Protein AF-A0A5C7QT19-F1 (afdb_monomer)

Mean predicted aligned error: 5.03 Å

Sequence (84 aa):
MSALLDARFADAYHDLAATRLASWLDSLPQQVQAAVYEAAHGKRELWLNTLAQLPNLVASSVDFTQAAVRIGQAKDLHAEQASA

Radius of gyration: 17.02 Å; Cα contacts (8 Å, |Δi|>4): 38; chains: 1; bounding box: 34×34×41 Å

Solvent-accessible surface area (backbone atoms only —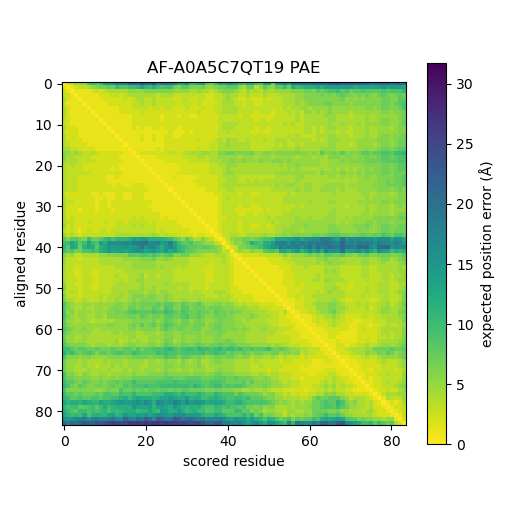 not comparable to full-atom values): 5367 Å² total; per-residue (Å²): 136,54,73,70,56,54,52,53,52,50,52,52,54,56,61,34,57,80,42,98,55,33,75,49,65,81,50,48,63,62,50,46,44,51,61,61,65,67,57,68,61,91,63,50,68,61,52,51,53,53,60,72,67,55,79,95,73,75,62,84,42,77,43,79,88,60,103,53,83,47,76,39,55,82,84,68,48,55,74,80,71,68,71,115

pLDDT: mean 90.87, std 7.95, range [54.75, 98.25]

Structure (mmCIF, N/CA/C/O backbone):
data_AF-A0A5C7QT19-F1
#
_entry.id   AF-A0A5C7QT19-F1
#
loop_
_atom_site.group_PDB
_atom_site.id
_atom_site.type_symbol
_atom_site.label_atom_id
_atom_site.label_alt_id
_atom_site.label_comp_id
_atom_site.label_asym_id
_atom_site.label_entity_id
_atom_site.label_seq_id
_atom_site.pdbx_PDB_ins_code
_atom_site.Cartn_x
_atom_site.Cartn_y
_atom_site.Cartn_z
_atom_site.occupancy
_atom_site.B_iso_or_equiv
_atom_site.auth_seq_id
_atom_site.auth_comp_id
_atom_site.auth_asym_id
_atom_site.auth_atom_id
_atom_site.pdbx_PDB_model_num
ATOM 1 N N . MET A 1 1 ? -13.945 13.451 -0.705 1.00 64.25 1 MET A N 1
ATOM 2 C CA . MET A 1 1 ? -13.454 12.068 -0.507 1.00 64.25 1 MET A CA 1
ATOM 3 C C . MET A 1 1 ? -12.761 11.629 -1.787 1.00 64.25 1 MET A C 1
ATOM 5 O O . MET A 1 1 ? -13.156 12.100 -2.848 1.00 64.25 1 MET A O 1
ATOM 9 N N . SER A 1 2 ? -11.675 10.860 -1.690 1.00 82.56 2 SER A N 1
ATOM 10 C CA . SER A 1 2 ? -10.866 10.448 -2.844 1.00 82.56 2 SER A CA 1
ATOM 11 C C . SER A 1 2 ? -11.152 8.983 -3.143 1.00 82.56 2 SER A C 1
ATOM 13 O O . SER A 1 2 ? -10.741 8.128 -2.366 1.00 82.56 2 SER A O 1
ATOM 15 N N . ALA A 1 3 ? -11.782 8.701 -4.288 1.00 84.75 3 ALA A N 1
ATOM 16 C CA . ALA A 1 3 ? -12.161 7.340 -4.679 1.00 84.75 3 ALA A CA 1
ATOM 17 C C . ALA A 1 3 ? -10.971 6.360 -4.699 1.00 84.75 3 ALA A C 1
ATOM 19 O O . ALA A 1 3 ? -11.130 5.182 -4.391 1.00 84.75 3 ALA A O 1
ATOM 20 N N . LEU A 1 4 ? -9.768 6.858 -5.017 1.00 85.81 4 LEU A N 1
ATOM 21 C CA . LEU A 1 4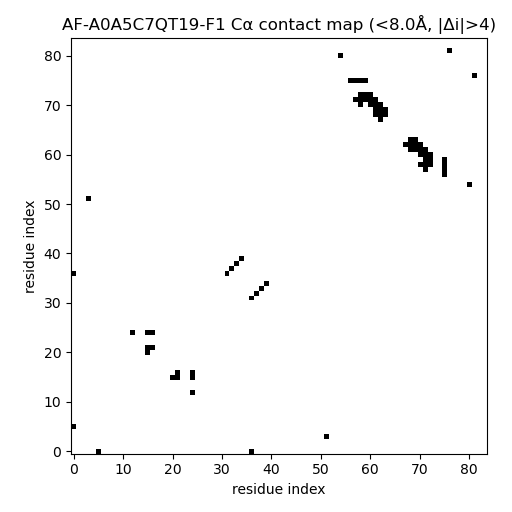 ? -8.533 6.077 -4.953 1.00 85.81 4 LEU A CA 1
ATOM 22 C C . LEU A 1 4 ? -8.224 5.630 -3.518 1.00 85.81 4 LEU A C 1
ATOM 24 O O . LEU A 1 4 ? -7.927 4.462 -3.293 1.00 85.81 4 LEU A O 1
ATOM 28 N N . LEU A 1 5 ? -8.275 6.552 -2.554 1.00 90.12 5 LEU A N 1
ATOM 29 C CA . LEU A 1 5 ? -7.990 6.242 -1.152 1.00 90.12 5 LEU A CA 1
ATOM 30 C C . LEU A 1 5 ? -9.091 5.374 -0.540 1.00 90.12 5 LEU A C 1
ATOM 32 O O . LEU A 1 5 ? -8.774 4.429 0.177 1.00 90.12 5 LEU A O 1
ATOM 36 N N . ASP A 1 6 ? -10.354 5.649 -0.872 1.00 92.12 6 ASP A N 1
ATOM 37 C CA . ASP A 1 6 ? -11.506 4.890 -0.381 1.00 92.12 6 ASP A CA 1
ATOM 38 C C . ASP A 1 6 ? -11.362 3.397 -0.736 1.00 92.12 6 ASP A C 1
ATOM 40 O O . ASP A 1 6 ? -11.457 2.539 0.141 1.00 92.12 6 ASP A O 1
ATOM 44 N N . ALA A 1 7 ? -11.033 3.086 -1.998 1.00 92.12 7 ALA A N 1
ATOM 45 C CA . ALA A 1 7 ? -10.807 1.711 -2.444 1.00 92.12 7 ALA A CA 1
ATOM 46 C C . ALA A 1 7 ? -9.613 1.050 -1.732 1.00 92.12 7 ALA A C 1
ATOM 48 O O . ALA A 1 7 ? -9.711 -0.084 -1.274 1.00 92.12 7 ALA A O 1
ATOM 49 N N . ARG A 1 8 ? -8.491 1.767 -1.581 1.00 92.81 8 ARG A N 1
ATOM 50 C CA . ARG A 1 8 ? -7.271 1.203 -0.977 1.00 92.81 8 ARG A CA 1
ATOM 51 C C . ARG A 1 8 ? -7.413 0.924 0.514 1.00 92.81 8 ARG A C 1
ATOM 53 O O . ARG A 1 8 ? -6.884 -0.076 0.992 1.00 92.81 8 ARG A O 1
ATOM 60 N N . PHE A 1 9 ? -8.125 1.776 1.247 1.00 96.12 9 PHE A N 1
ATOM 61 C CA . PHE A 1 9 ? -8.414 1.507 2.652 1.00 96.12 9 PHE A CA 1
ATOM 62 C C . PHE A 1 9 ? -9.442 0.388 2.820 1.00 96.12 9 PHE A C 1
ATOM 64 O O . PHE A 1 9 ? -9.276 -0.420 3.728 1.00 96.12 9 PHE A O 1
ATOM 71 N N . ALA A 1 10 ? -10.437 0.274 1.933 1.00 96.25 10 ALA A N 1
ATOM 72 C CA . ALA A 1 10 ? -11.362 -0.858 1.946 1.00 96.25 10 ALA A CA 1
ATOM 73 C C . ALA A 1 10 ? -10.636 -2.204 1.755 1.00 96.25 10 ALA A C 1
ATOM 75 O O . ALA A 1 10 ? -10.870 -3.123 2.541 1.00 96.25 10 ALA A O 1
ATOM 76 N N . ASP A 1 11 ? -9.712 -2.293 0.789 1.00 96.38 11 ASP A N 1
ATOM 77 C CA . ASP A 1 11 ? -8.870 -3.482 0.576 1.00 96.38 11 ASP A CA 1
ATOM 78 C C . ASP A 1 11 ? -8.047 -3.808 1.836 1.00 96.38 11 ASP A C 1
ATOM 80 O O . ASP A 1 11 ? -8.063 -4.932 2.333 1.00 96.38 11 ASP A O 1
ATOM 84 N N . ALA A 1 12 ? -7.387 -2.803 2.424 1.00 96.56 12 ALA A N 1
ATOM 85 C CA . ALA A 1 12 ? -6.585 -2.997 3.630 1.00 96.56 12 ALA A CA 1
ATOM 86 C C . ALA A 1 12 ? -7.427 -3.473 4.828 1.00 96.56 12 ALA A C 1
ATOM 88 O O . ALA A 1 12 ? -6.987 -4.326 5.598 1.00 96.56 12 ALA A O 1
ATOM 89 N N . TYR A 1 13 ? -8.642 -2.942 5.002 1.00 97.69 13 TYR A N 1
ATOM 90 C CA . TYR A 1 13 ? -9.547 -3.381 6.067 1.00 97.69 13 TYR A CA 1
ATOM 91 C C . TYR A 1 13 ? -10.025 -4.815 5.846 1.00 97.69 13 TYR A C 1
ATOM 93 O O . TYR A 1 13 ? -10.107 -5.583 6.807 1.00 97.69 13 TYR A O 1
ATOM 101 N N . HIS A 1 14 ? -10.296 -5.184 4.593 1.00 97.31 14 HIS A N 1
ATOM 102 C CA . HIS A 1 14 ? -10.642 -6.549 4.220 1.00 97.31 14 HIS A CA 1
ATOM 103 C C . HIS A 1 14 ? -9.511 -7.527 4.558 1.00 97.31 14 HIS A C 1
ATOM 105 O O . HIS A 1 14 ? -9.749 -8.523 5.242 1.00 97.31 14 HIS A O 1
ATOM 111 N N . ASP A 1 15 ? -8.278 -7.206 4.167 1.00 96.94 15 ASP A N 1
ATOM 112 C CA . ASP A 1 15 ? -7.112 -8.051 4.430 1.00 96.94 15 ASP A CA 1
ATOM 113 C C . ASP A 1 15 ? -6.846 -8.201 5.935 1.00 96.94 15 ASP A C 1
ATOM 115 O O . ASP A 1 15 ? -6.578 -9.301 6.421 1.00 96.94 15 ASP A O 1
ATOM 119 N N . LEU A 1 16 ? -6.969 -7.113 6.707 1.00 97.62 16 LEU A N 1
ATOM 120 C CA . LEU A 1 16 ? -6.764 -7.133 8.15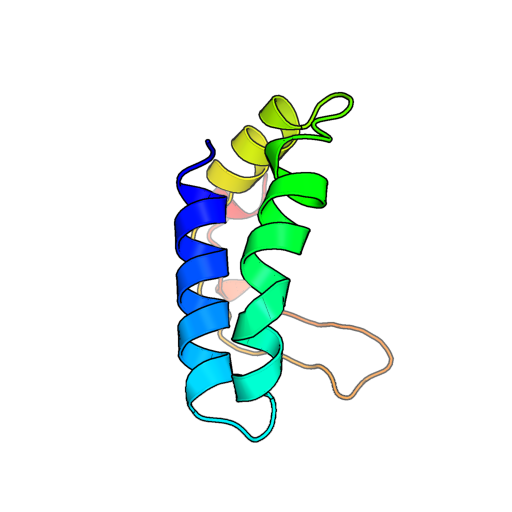8 1.00 97.62 16 LEU A CA 1
ATOM 121 C C . LEU A 1 16 ? -7.785 -8.008 8.889 1.00 97.62 16 LEU A C 1
ATOM 123 O O . LEU A 1 16 ? -7.415 -8.669 9.867 1.00 97.62 16 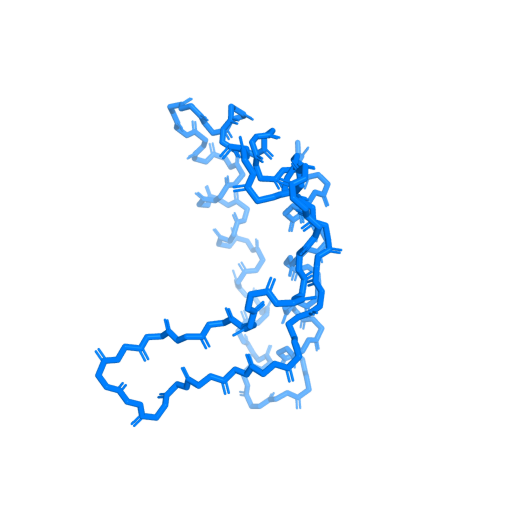LEU A O 1
ATOM 127 N N . ALA A 1 17 ? -9.036 -8.040 8.419 1.00 97.62 17 ALA A N 1
ATOM 128 C CA . ALA A 1 17 ? -10.119 -8.799 9.042 1.00 97.62 17 ALA A CA 1
ATOM 129 C C . ALA A 1 17 ? -9.824 -10.308 9.114 1.00 97.62 17 ALA A C 1
ATOM 131 O O . ALA A 1 17 ? -10.277 -10.981 10.038 1.00 97.62 17 ALA A O 1
ATOM 132 N N . ALA A 1 18 ? -9.025 -10.835 8.183 1.00 95.88 18 ALA A N 1
ATOM 133 C CA . ALA A 1 18 ? -8.634 -12.244 8.140 1.00 95.88 18 ALA A CA 1
ATOM 134 C C . ALA A 1 18 ? -7.415 -12.582 9.025 1.00 95.88 18 ALA A C 1
ATOM 136 O O . ALA A 1 18 ? -6.901 -13.701 8.981 1.00 95.88 18 ALA A O 1
ATOM 137 N N . THR A 1 19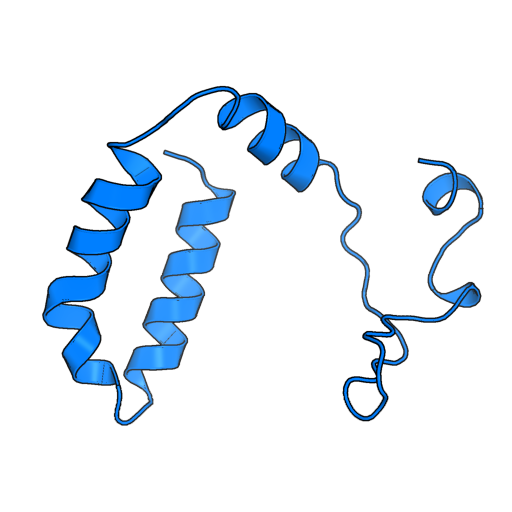 ? -6.919 -11.633 9.825 1.00 97.56 19 THR A N 1
ATOM 138 C CA . THR A 1 19 ? -5.676 -11.784 10.595 1.00 97.56 19 THR A CA 1
ATOM 139 C C . THR A 1 19 ? -5.887 -11.563 12.091 1.00 97.56 19 THR A C 1
ATOM 141 O O . THR A 1 19 ? -6.919 -11.079 12.549 1.00 97.56 19 THR A O 1
ATOM 144 N N . ARG A 1 20 ? -4.839 -11.823 12.882 1.00 97.81 20 ARG A N 1
ATOM 145 C CA . ARG A 1 20 ? -4.793 -11.470 14.313 1.00 97.81 20 ARG A CA 1
ATOM 146 C C . ARG A 1 20 ? -4.938 -9.967 14.606 1.00 97.81 20 ARG A C 1
ATOM 148 O O . ARG A 1 20 ? -5.033 -9.597 15.769 1.00 97.81 20 ARG A O 1
ATOM 155 N N . LEU A 1 21 ? -4.883 -9.112 13.582 1.00 97.69 21 LEU A N 1
ATOM 156 C CA . LEU A 1 21 ? -5.016 -7.660 13.703 1.00 97.69 21 LEU A CA 1
ATOM 157 C C . LEU A 1 21 ? -6.464 -7.178 13.543 1.00 97.69 21 LEU A C 1
ATOM 159 O O . LEU A 1 21 ? -6.693 -5.975 13.600 1.00 97.69 21 LEU A O 1
ATOM 163 N N . ALA A 1 22 ? -7.435 -8.080 13.365 1.00 98.25 22 ALA A N 1
ATOM 164 C CA . ALA A 1 22 ? -8.831 -7.719 13.125 1.00 98.25 22 ALA A CA 1
ATOM 165 C C . ALA A 1 22 ? -9.416 -6.757 14.179 1.00 98.25 22 ALA A C 1
ATOM 167 O O . ALA A 1 22 ? -10.177 -5.867 13.818 1.00 98.25 22 ALA A O 1
ATOM 168 N N . SER A 1 23 ? -9.016 -6.860 15.454 1.00 97.88 23 SER A N 1
ATOM 169 C CA . SER A 1 23 ? -9.472 -5.944 16.518 1.00 97.88 23 SER A CA 1
ATOM 170 C C . SER A 1 23 ? -9.070 -4.485 16.292 1.00 97.88 23 SER A C 1
ATOM 172 O O . SER A 1 23 ? -9.673 -3.572 16.845 1.00 97.88 23 SER A O 1
ATOM 174 N N . TRP A 1 24 ? -8.063 -4.223 15.459 1.00 97.88 24 TRP A N 1
ATOM 175 C CA . TRP A 1 24 ? -7.686 -2.855 15.127 1.00 97.88 24 TRP A CA 1
ATOM 176 C C . TRP A 1 24 ? -8.763 -2.144 14.295 1.00 97.88 24 TRP A C 1
ATOM 178 O O . TRP A 1 24 ? -8.869 -0.917 14.354 1.00 97.88 24 TRP A O 1
ATOM 188 N N . LEU A 1 25 ? -9.615 -2.899 13.589 1.00 98.06 25 LEU A N 1
ATOM 189 C CA . LEU A 1 25 ? -10.728 -2.363 12.802 1.00 98.06 25 LEU A CA 1
ATOM 190 C C . LEU A 1 25 ? -11.780 -1.637 13.654 1.00 98.06 25 LEU A C 1
ATOM 192 O O . LEU A 1 25 ? -12.540 -0.842 13.108 1.00 98.06 25 LEU A O 1
ATOM 196 N N . ASP A 1 26 ? -11.775 -1.824 14.976 1.00 98.19 26 ASP A N 1
ATOM 197 C CA . ASP A 1 26 ? -12.658 -1.100 15.897 1.00 98.19 26 ASP A CA 1
ATOM 198 C C . ASP A 1 26 ? -12.344 0.407 15.962 1.00 98.19 26 ASP A C 1
ATOM 200 O O . ASP A 1 26 ? -13.203 1.207 16.332 1.00 98.19 26 ASP A O 1
ATOM 204 N N . SER A 1 27 ? -11.110 0.802 15.621 1.00 98.00 27 SER A N 1
ATOM 205 C CA . SER A 1 27 ? -10.634 2.191 15.752 1.00 98.00 27 SER A CA 1
ATOM 206 C C . SER A 1 27 ? -9.891 2.736 14.531 1.00 98.00 27 SER A C 1
ATOM 208 O O . SER A 1 27 ? -9.844 3.953 14.331 1.00 98.00 27 SER A O 1
ATOM 210 N N . LEU A 1 28 ? -9.305 1.865 13.705 1.00 97.62 28 LEU A N 1
ATOM 211 C CA . LEU A 1 28 ? -8.520 2.264 12.540 1.00 97.62 28 LEU A CA 1
ATOM 212 C C . LEU A 1 28 ? -9.329 3.089 11.519 1.00 97.62 28 LEU A C 1
ATOM 214 O O . LEU A 1 28 ? -8.807 4.114 11.074 1.00 97.62 28 LEU A O 1
ATOM 218 N N . PRO A 1 29 ? -10.580 2.739 11.151 1.00 96.88 29 PRO A N 1
ATOM 219 C CA . PRO A 1 29 ? -11.348 3.537 10.194 1.00 96.88 29 PRO A CA 1
ATOM 220 C C . PRO A 1 29 ? -11.573 4.982 10.658 1.00 96.88 29 PRO A C 1
ATOM 222 O O . PRO A 1 29 ? -11.413 5.918 9.877 1.00 96.88 29 PRO A O 1
ATOM 225 N N . GLN A 1 30 ? -11.871 5.186 11.943 1.00 96.88 30 GLN A N 1
ATOM 226 C CA . GLN A 1 30 ? -12.069 6.517 12.521 1.00 96.88 30 GLN A CA 1
ATOM 227 C C . GLN A 1 30 ? -10.752 7.306 12.565 1.00 96.88 30 GLN A C 1
ATOM 229 O O . GLN A 1 30 ? -10.737 8.506 12.294 1.00 96.88 30 GLN A O 1
ATOM 234 N N . GLN A 1 31 ? -9.632 6.636 12.851 1.00 96.12 31 GLN A N 1
ATOM 235 C CA . GLN A 1 31 ? -8.302 7.252 12.816 1.00 96.12 31 GLN A CA 1
ATOM 236 C C . GLN A 1 31 ? -7.916 7.690 11.399 1.00 96.12 31 GLN A C 1
ATOM 238 O O . GLN A 1 31 ? -7.405 8.795 11.218 1.00 96.12 31 GLN A O 1
ATOM 243 N N . VAL A 1 32 ? -8.194 6.862 10.388 1.00 94.75 32 VAL A N 1
ATOM 244 C CA . VAL A 1 32 ? -7.971 7.208 8.977 1.00 94.75 32 VAL A CA 1
ATOM 245 C C . VAL A 1 32 ? -8.852 8.385 8.563 1.00 94.75 32 VAL A C 1
ATOM 247 O O . VAL A 1 32 ? -8.359 9.313 7.923 1.00 94.75 32 VAL A O 1
ATOM 250 N N . GLN A 1 33 ? -10.123 8.397 8.969 1.00 93.81 33 GLN A N 1
ATOM 251 C CA . GLN A 1 33 ? -11.030 9.518 8.721 1.00 93.81 33 GLN A CA 1
ATOM 252 C C . GLN A 1 33 ? -10.450 10.844 9.237 1.00 93.81 33 GLN A C 1
ATOM 254 O O . GLN A 1 33 ? -10.276 11.790 8.463 1.00 93.81 33 GLN A O 1
ATOM 259 N N . ALA A 1 34 ? -10.052 10.881 10.508 1.00 94.00 34 ALA A N 1
ATOM 260 C CA . ALA A 1 34 ? -9.491 12.078 11.124 1.00 94.00 34 ALA A CA 1
ATOM 261 C C . ALA A 1 34 ? -8.150 12.500 10.487 1.00 94.00 34 ALA A C 1
ATOM 263 O O . ALA A 1 34 ? -7.953 13.662 10.129 1.00 94.00 34 ALA A O 1
ATOM 264 N N . ALA A 1 35 ? -7.216 11.560 10.319 1.00 90.56 35 ALA A N 1
ATOM 265 C CA . ALA A 1 35 ? -5.843 11.875 9.922 1.00 90.56 35 ALA A CA 1
ATOM 266 C C . ALA A 1 35 ? -5.656 12.070 8.411 1.00 90.56 35 ALA A C 1
ATOM 268 O O . ALA A 1 35 ? -4.803 12.850 7.993 1.00 90.56 35 ALA A O 1
ATOM 269 N N . VAL A 1 36 ? -6.414 11.354 7.579 1.00 89.12 36 VAL A N 1
ATOM 270 C CA . VAL A 1 36 ? -6.213 11.345 6.122 1.00 89.12 36 VAL A CA 1
ATOM 271 C C . VAL A 1 36 ? -7.231 12.224 5.416 1.00 89.12 36 VAL A C 1
ATOM 273 O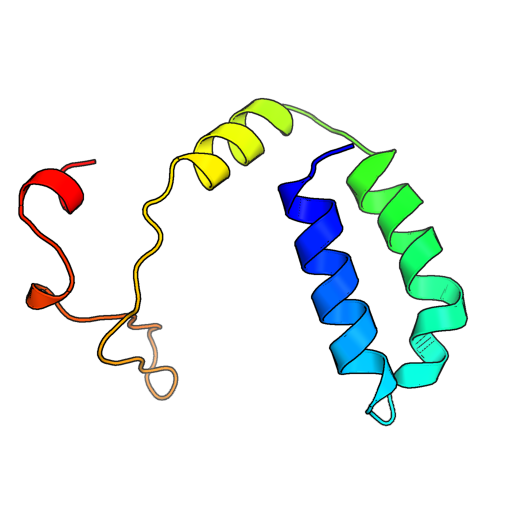 O . VAL A 1 36 ? -6.864 12.967 4.500 1.00 89.12 36 VAL A O 1
ATOM 276 N N . TYR A 1 37 ? -8.504 12.151 5.815 1.00 88.38 37 TYR A N 1
ATOM 277 C CA . TYR A 1 37 ? -9.582 12.851 5.119 1.00 88.38 37 TYR A CA 1
ATOM 278 C C . TYR A 1 37 ? -9.797 14.263 5.658 1.00 88.38 37 TYR A C 1
ATOM 280 O O . TYR A 1 37 ? -9.848 15.197 4.848 1.00 88.38 37 TYR A O 1
ATOM 288 N N . GLU A 1 38 ? -9.856 14.421 6.980 1.00 89.31 38 GLU A N 1
ATOM 289 C CA . GLU A 1 38 ? -10.165 15.691 7.651 1.00 89.31 38 GLU A CA 1
ATOM 290 C C . GLU A 1 38 ? -8.935 16.593 7.816 1.00 89.31 38 GLU A C 1
ATOM 292 O O . GLU A 1 38 ? -9.018 17.790 7.545 1.00 89.31 38 GLU A O 1
ATOM 297 N N . ALA A 1 39 ? -7.762 16.036 8.135 1.00 81.62 39 ALA A N 1
ATOM 298 C CA . ALA A 1 39 ? -6.493 16.775 8.205 1.00 81.62 39 ALA A CA 1
ATOM 299 C C . ALA A 1 39 ? -5.823 16.971 6.825 1.00 81.62 39 ALA A C 1
ATOM 301 O O . ALA A 1 39 ? -4.627 16.756 6.620 1.00 81.62 39 ALA A O 1
ATOM 302 N N . ALA A 1 40 ? -6.615 17.382 5.838 1.00 71.81 40 ALA A N 1
ATOM 303 C CA . ALA A 1 40 ? -6.159 17.669 4.486 1.00 71.81 40 ALA A CA 1
ATOM 304 C C . ALA A 1 40 ? -5.222 18.889 4.445 1.00 71.81 40 ALA A C 1
ATOM 306 O O . ALA A 1 40 ? -5.686 20.027 4.497 1.00 71.81 40 ALA A O 1
ATOM 307 N N . HIS A 1 41 ? -3.911 18.689 4.301 1.00 73.94 41 HIS A N 1
ATOM 308 C CA . HIS A 1 41 ? -2.959 19.800 4.203 1.00 73.94 41 HIS A CA 1
ATOM 309 C C . HIS A 1 41 ? -2.314 19.930 2.818 1.00 73.94 41 HIS A C 1
ATOM 311 O O . HIS A 1 41 ? -2.045 18.951 2.121 1.00 73.94 41 HIS A O 1
ATOM 317 N N . GLY A 1 42 ? -2.010 21.176 2.446 1.00 83.75 42 GLY A N 1
ATOM 318 C CA . GLY A 1 42 ? -1.138 21.505 1.321 1.00 83.75 42 GLY A CA 1
ATOM 319 C C . GLY A 1 42 ? -1.680 21.084 -0.045 1.00 83.75 42 GLY A C 1
ATOM 320 O O . GLY A 1 42 ? -2.824 21.353 -0.394 1.00 83.75 42 GLY A O 1
ATOM 321 N N . LYS A 1 43 ? -0.823 20.445 -0.847 1.00 88.81 43 LYS A N 1
ATOM 322 C CA . LYS A 1 43 ? -1.076 20.098 -2.255 1.00 88.81 43 LYS A CA 1
ATOM 323 C C . LYS A 1 43 ? -1.659 18.687 -2.423 1.00 88.81 43 LYS A C 1
ATOM 325 O O . LYS A 1 43 ? -1.404 18.033 -3.429 1.00 88.81 43 LYS A O 1
ATOM 330 N N . ARG A 1 44 ? -2.446 18.211 -1.450 1.00 88.06 44 ARG A N 1
ATOM 331 C CA . ARG A 1 44 ? -2.993 16.841 -1.432 1.00 88.06 44 ARG A CA 1
ATOM 332 C C . ARG A 1 44 ? -3.704 16.467 -2.731 1.00 88.06 44 ARG A C 1
ATOM 334 O O . ARG A 1 44 ? -3.424 15.414 -3.287 1.00 88.06 44 ARG A O 1
ATOM 341 N N . GLU A 1 45 ? -4.593 17.325 -3.223 1.00 87.44 45 GLU A N 1
ATOM 342 C CA . GLU A 1 45 ? -5.335 17.055 -4.462 1.00 87.44 45 GLU A CA 1
ATOM 343 C C . GLU A 1 45 ? -4.415 16.971 -5.678 1.00 87.44 45 GLU A C 1
ATOM 345 O O . GLU A 1 45 ? -4.560 16.060 -6.485 1.00 87.44 45 GLU A O 1
ATOM 350 N N . LEU A 1 46 ? -3.420 17.860 -5.769 1.00 91.19 46 LEU A N 1
ATOM 351 C CA . LEU A 1 46 ? -2.410 17.797 -6.823 1.00 91.19 46 LEU A CA 1
ATOM 352 C C . LEU A 1 46 ? -1.691 16.443 -6.802 1.00 91.19 46 LEU A C 1
ATOM 354 O O . LEU A 1 46 ? -1.600 15.799 -7.839 1.00 91.19 46 LEU A O 1
ATOM 358 N N . TRP A 1 47 ? -1.228 15.987 -5.636 1.00 89.88 47 TRP A N 1
ATOM 359 C CA . TRP A 1 47 ? -0.514 14.712 -5.525 1.00 89.88 47 TRP A CA 1
ATOM 360 C C . TRP A 1 47 ? -1.404 13.502 -5.808 1.00 89.88 47 TRP A C 1
ATOM 362 O O . TRP A 1 47 ? -0.962 12.574 -6.478 1.00 89.88 47 TRP A O 1
ATOM 372 N N . LEU A 1 48 ? -2.660 13.510 -5.353 1.00 89.38 48 LEU A N 1
ATOM 373 C CA . LEU A 1 48 ? -3.615 12.446 -5.676 1.00 89.38 48 LEU A CA 1
ATOM 374 C C . LEU A 1 48 ? -3.912 12.394 -7.177 1.00 89.38 48 LEU A C 1
ATOM 376 O O . LEU A 1 48 ? -3.973 11.306 -7.745 1.00 89.38 48 LEU A O 1
ATOM 380 N N . ASN A 1 49 ? -4.026 13.552 -7.830 1.00 90.44 49 ASN A N 1
ATOM 381 C CA . ASN A 1 49 ? -4.187 13.626 -9.279 1.00 90.44 49 ASN A CA 1
ATOM 382 C C . ASN A 1 49 ? -2.940 13.114 -10.009 1.00 90.44 49 ASN A C 1
ATOM 384 O O . ASN A 1 49 ? -3.077 12.385 -10.986 1.00 90.44 49 ASN A O 1
ATOM 388 N N . THR A 1 50 ? -1.734 13.432 -9.525 1.00 91.62 50 THR A N 1
ATOM 389 C CA . THR A 1 50 ? -0.485 12.874 -10.067 1.00 91.62 50 THR A CA 1
ATOM 390 C C . THR A 1 50 ? -0.448 11.351 -9.927 1.00 91.62 50 THR A C 1
ATOM 392 O O . THR A 1 50 ? -0.131 10.661 -10.889 1.00 91.62 50 THR A O 1
ATOM 395 N N . LEU A 1 51 ? -0.824 10.806 -8.765 1.00 90.00 51 LEU A N 1
ATOM 396 C CA . LEU A 1 51 ? -0.881 9.356 -8.548 1.00 90.00 51 LEU A CA 1
ATOM 397 C C . LEU A 1 51 ? -1.891 8.670 -9.475 1.00 90.00 51 LEU A C 1
ATOM 399 O O . LEU A 1 51 ? -1.606 7.596 -9.994 1.00 90.00 51 LEU A O 1
ATOM 403 N N . ALA A 1 52 ? -3.044 9.297 -9.718 1.00 89.25 52 ALA A N 1
ATOM 404 C CA . ALA A 1 52 ? -4.065 8.773 -10.624 1.00 89.25 52 ALA A CA 1
ATOM 405 C C . ALA A 1 52 ? -3.626 8.743 -12.101 1.00 89.25 52 ALA A C 1
ATOM 407 O O . ALA A 1 52 ? -4.237 8.033 -12.896 1.00 89.25 52 ALA A O 1
ATOM 408 N N . GLN A 1 53 ? -2.587 9.498 -12.474 1.00 89.94 53 GLN A N 1
ATOM 409 C CA . GLN A 1 53 ? -2.027 9.513 -13.830 1.00 89.94 53 GLN A CA 1
ATOM 410 C C . GLN A 1 53 ? -0.936 8.459 -14.046 1.00 89.94 53 GLN A C 1
ATOM 412 O O . GLN A 1 53 ? -0.536 8.236 -15.188 1.00 89.94 53 GLN A O 1
ATOM 417 N N . LEU A 1 54 ? -0.444 7.810 -12.984 1.00 88.69 54 LEU A N 1
ATOM 418 C CA . LEU A 1 54 ? 0.561 6.765 -13.136 1.00 88.69 54 LEU A CA 1
ATOM 419 C C . LEU A 1 54 ? -0.019 5.579 -13.924 1.00 88.69 54 LEU A C 1
ATOM 421 O O . LEU A 1 54 ? -1.148 5.153 -13.658 1.00 88.69 54 LEU A O 1
ATOM 425 N N . PRO A 1 55 ? 0.738 5.014 -14.880 1.00 87.94 55 PRO A N 1
ATOM 426 C CA . PRO A 1 55 ? 0.282 3.860 -15.634 1.00 87.94 55 PRO A CA 1
ATOM 427 C C . PRO A 1 55 ? 0.116 2.653 -14.707 1.00 87.94 55 PRO A C 1
ATOM 429 O O . PRO A 1 55 ? 0.951 2.383 -13.841 1.00 87.94 55 PRO A O 1
ATOM 432 N N . ASN A 1 56 ? -0.955 1.891 -14.916 1.00 86.94 56 ASN A N 1
ATOM 433 C CA . ASN A 1 56 ? -1.158 0.635 -14.206 1.00 86.94 56 ASN A CA 1
ATOM 434 C C . ASN A 1 56 ? -0.263 -0.452 -14.820 1.00 86.94 56 ASN A C 1
ATOM 436 O O . ASN A 1 56 ? -0.620 -1.062 -15.828 1.00 86.94 56 ASN A O 1
ATOM 440 N N . LEU A 1 57 ? 0.916 -0.655 -14.234 1.00 89.50 57 LEU A N 1
ATOM 441 C CA . LEU A 1 57 ? 1.931 -1.588 -14.717 1.00 89.50 57 LEU A CA 1
ATOM 442 C C . LEU A 1 57 ? 2.051 -2.790 -13.789 1.00 89.50 57 LEU A C 1
ATOM 444 O O . LEU A 1 57 ? 2.002 -2.659 -12.567 1.00 89.50 57 LEU A O 1
ATOM 448 N N . VAL A 1 58 ? 2.292 -3.957 -14.379 1.00 90.00 58 VAL A N 1
ATOM 449 C CA . VAL A 1 58 ? 2.626 -5.173 -13.638 1.00 90.00 58 VAL A CA 1
ATOM 450 C C . VAL A 1 58 ? 4.106 -5.454 -13.846 1.00 90.00 58 VAL A C 1
ATOM 452 O O . VAL A 1 58 ? 4.541 -5.749 -14.956 1.00 90.00 58 VAL A O 1
ATOM 455 N N . ALA A 1 59 ? 4.882 -5.353 -12.772 1.00 94.12 59 ALA A N 1
ATOM 456 C CA . ALA A 1 59 ? 6.302 -5.666 -12.805 1.00 94.12 59 ALA A CA 1
ATOM 457 C C . ALA A 1 59 ? 6.519 -7.159 -13.085 1.00 94.12 59 ALA A C 1
ATOM 459 O O . ALA A 1 59 ? 5.938 -8.010 -12.411 1.00 94.12 59 ALA A O 1
ATOM 460 N N . SER A 1 60 ? 7.416 -7.491 -14.015 1.00 96.44 60 SER A N 1
ATOM 461 C CA . SER A 1 60 ? 7.776 -8.891 -14.286 1.00 96.44 60 SER A CA 1
ATOM 462 C C . SER A 1 60 ? 8.715 -9.486 -13.233 1.00 96.44 60 SER A C 1
ATOM 464 O O . SER A 1 60 ? 8.910 -10.700 -13.178 1.00 96.44 60 SER A O 1
ATOM 466 N N . SER A 1 61 ? 9.329 -8.647 -12.395 1.00 96.00 61 SER A N 1
ATOM 467 C CA . SER A 1 61 ? 10.252 -9.074 -11.346 1.00 96.00 61 SER A CA 1
ATOM 468 C C . SER A 1 61 ? 10.341 -8.036 -10.234 1.00 96.00 61 SER A C 1
ATOM 470 O O . SER A 1 61 ? 10.474 -6.851 -10.519 1.00 96.00 61 SER A O 1
ATOM 472 N N . VAL A 1 62 ? 10.364 -8.475 -8.978 1.00 96.88 62 VAL A N 1
ATOM 473 C CA . VAL A 1 62 ? 10.569 -7.615 -7.804 1.00 96.88 62 VAL A CA 1
ATOM 474 C C . VAL A 1 62 ? 11.705 -8.167 -6.948 1.00 96.88 62 VAL A C 1
ATOM 476 O O . VAL A 1 62 ? 11.835 -9.382 -6.811 1.00 96.88 62 VAL A O 1
ATOM 479 N N . ASP A 1 63 ? 12.547 -7.290 -6.408 1.00 96.75 63 ASP A N 1
ATOM 480 C CA . ASP A 1 63 ? 13.617 -7.658 -5.481 1.00 96.75 63 ASP A CA 1
ATOM 481 C C . ASP A 1 63 ? 13.643 -6.701 -4.286 1.00 96.75 63 ASP A C 1
ATOM 483 O O . ASP A 1 63 ? 13.830 -5.490 -4.432 1.00 96.75 63 ASP A O 1
ATOM 487 N N . PHE A 1 64 ? 13.434 -7.291 -3.110 1.00 96.94 64 PHE A N 1
ATOM 488 C CA . PHE A 1 64 ? 13.455 -6.644 -1.798 1.00 96.94 64 PHE A CA 1
ATOM 489 C C . PHE A 1 64 ? 14.552 -7.229 -0.889 1.00 96.94 64 PHE A C 1
ATOM 491 O O . PHE A 1 64 ? 14.566 -6.962 0.308 1.00 96.94 64 PHE A O 1
ATOM 498 N N . THR A 1 65 ? 15.433 -8.082 -1.425 1.00 97.06 65 THR A N 1
ATOM 499 C CA . THR A 1 65 ? 16.426 -8.851 -0.648 1.00 97.06 65 THR A CA 1
ATOM 500 C C . THR A 1 65 ? 17.799 -8.189 -0.590 1.00 97.06 65 THR A C 1
ATOM 502 O O . THR A 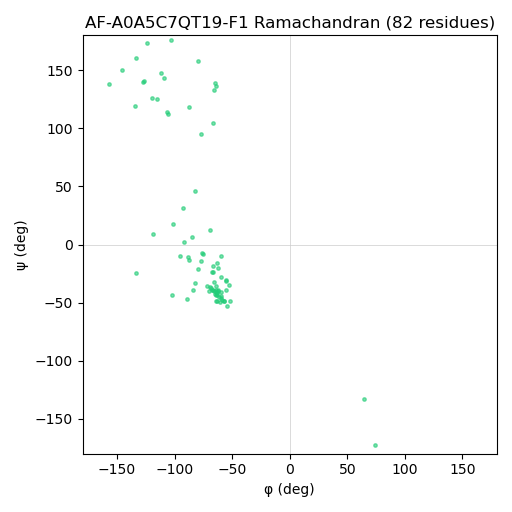1 65 ? 18.674 -8.628 0.153 1.00 97.06 65 THR A O 1
ATOM 505 N N . GLN A 1 66 ? 17.994 -7.141 -1.386 1.00 95.06 66 GLN A N 1
ATOM 506 C CA . GLN A 1 66 ? 19.242 -6.400 -1.504 1.00 95.06 66 GLN A CA 1
ATOM 507 C C . GLN A 1 66 ? 19.160 -5.073 -0.740 1.00 95.06 66 GLN A C 1
ATOM 509 O O . GLN A 1 66 ? 18.105 -4.669 -0.257 1.00 95.06 66 GLN A O 1
ATOM 514 N N . ALA A 1 67 ? 20.269 -4.332 -0.697 1.00 96.06 67 ALA A N 1
ATOM 515 C CA . ALA A 1 67 ? 20.317 -2.978 -0.134 1.00 96.06 67 ALA A CA 1
ATOM 516 C C . ALA A 1 67 ? 19.556 -1.916 -0.971 1.00 96.06 67 ALA A C 1
ATOM 518 O O . ALA A 1 67 ? 19.730 -0.718 -0.756 1.00 96.06 67 ALA A O 1
ATOM 519 N N . ALA A 1 68 ? 18.735 -2.340 -1.936 1.00 95.38 68 ALA A N 1
ATOM 520 C CA . ALA A 1 68 ? 17.915 -1.488 -2.785 1.00 95.38 68 ALA A CA 1
ATOM 521 C C . ALA A 1 68 ? 16.585 -2.182 -3.112 1.00 95.38 68 ALA A C 1
ATOM 523 O O . ALA A 1 68 ? 16.526 -3.405 -3.230 1.00 95.38 68 ALA A O 1
ATOM 524 N N . VAL A 1 69 ? 15.534 -1.383 -3.310 1.00 96.19 69 VAL A N 1
ATOM 525 C CA . VAL A 1 69 ? 14.253 -1.855 -3.847 1.00 96.19 69 VAL A CA 1
ATOM 526 C C . VAL A 1 69 ? 14.315 -1.787 -5.368 1.00 96.19 69 VAL A C 1
ATOM 528 O O . VAL A 1 69 ? 14.457 -0.700 -5.929 1.00 96.19 69 VAL A O 1
ATOM 531 N N . ARG A 1 70 ? 14.183 -2.932 -6.044 1.00 95.19 70 ARG A N 1
ATOM 532 C CA . ARG A 1 70 ? 14.068 -2.990 -7.508 1.00 95.19 70 ARG A CA 1
ATOM 533 C C . ARG A 1 70 ? 12.698 -3.526 -7.904 1.00 95.19 70 ARG A C 1
ATOM 535 O O . ARG A 1 70 ? 12.333 -4.639 -7.531 1.00 95.19 70 ARG A O 1
ATOM 542 N N . ILE A 1 71 ? 11.982 -2.762 -8.725 1.00 94.94 71 ILE A N 1
ATOM 543 C CA . ILE A 1 71 ? 10.68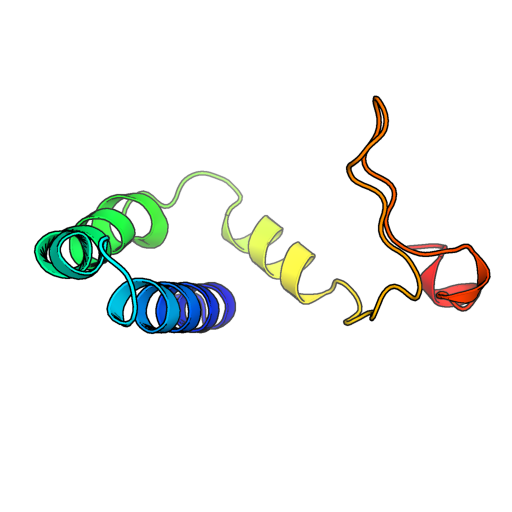2 -3.135 -9.286 1.00 94.94 71 ILE A CA 1
ATOM 544 C C . ILE A 1 71 ? 10.787 -3.150 -10.809 1.00 94.94 71 ILE A C 1
ATOM 546 O O . ILE A 1 71 ? 11.197 -2.169 -11.421 1.00 94.94 71 ILE A O 1
ATOM 550 N N . GLY A 1 72 ? 10.406 -4.272 -11.404 1.00 94.50 72 GLY A N 1
ATOM 551 C CA . GLY A 1 72 ? 10.340 -4.475 -12.842 1.00 94.50 72 GLY A CA 1
ATOM 552 C C . GLY A 1 72 ? 11.691 -4.637 -13.535 1.00 94.50 72 GLY A C 1
ATOM 553 O O . GLY A 1 72 ? 12.753 -4.777 -12.918 1.00 94.50 72 GLY A O 1
ATOM 554 N N . GLN A 1 73 ? 11.616 -4.668 -14.857 1.00 93.62 73 GLN A N 1
ATOM 555 C CA . GLN A 1 73 ? 12.723 -4.715 -15.807 1.00 93.62 73 GLN A CA 1
ATOM 556 C C . GLN A 1 73 ? 12.471 -3.687 -16.914 1.00 93.62 73 GLN A C 1
ATOM 558 O O . GLN A 1 73 ? 11.333 -3.300 -17.154 1.00 93.62 73 GLN A O 1
ATOM 563 N N . ALA A 1 74 ? 13.511 -3.287 -17.651 1.00 89.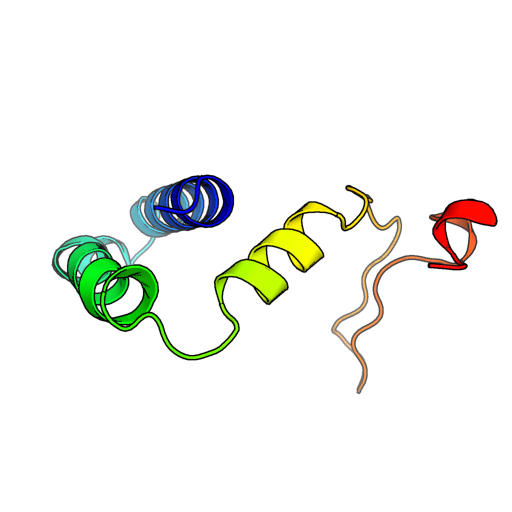81 74 ALA A N 1
ATOM 564 C CA . ALA A 1 74 ? 13.377 -2.282 -18.715 1.00 89.81 74 ALA A CA 1
ATOM 565 C C . ALA A 1 74 ? 12.319 -2.644 -19.780 1.00 89.81 74 ALA A C 1
ATOM 567 O O . ALA A 1 74 ? 11.672 -1.768 -20.337 1.00 89.81 74 ALA A O 1
ATOM 568 N N . LYS A 1 75 ? 12.119 -3.943 -20.033 1.00 90.94 75 LYS A N 1
ATOM 569 C CA . LYS A 1 75 ? 11.128 -4.470 -20.985 1.00 90.94 75 LYS A CA 1
ATOM 570 C C . LYS A 1 75 ? 9.674 -4.416 -20.498 1.00 90.94 75 LYS A C 1
ATOM 572 O O . LYS A 1 75 ? 8.786 -4.731 -21.280 1.00 90.94 75 LYS A O 1
ATOM 577 N N . ASP A 1 76 ? 9.434 -4.066 -19.233 1.00 91.50 76 ASP A N 1
ATOM 578 C CA . ASP A 1 76 ? 8.077 -3.934 -18.679 1.00 91.50 76 ASP A CA 1
ATOM 579 C C . ASP A 1 76 ? 7.399 -2.628 -19.141 1.00 91.50 76 ASP A C 1
ATOM 581 O O . ASP A 1 76 ? 6.216 -2.418 -18.881 1.00 91.50 76 ASP A O 1
ATOM 585 N N . LEU A 1 77 ? 8.148 -1.755 -19.824 1.00 89.06 77 LEU A N 1
ATOM 586 C CA . LEU A 1 77 ? 7.720 -0.450 -20.309 1.00 89.06 77 LEU A CA 1
ATOM 587 C C . LEU A 1 77 ? 7.979 -0.302 -21.809 1.00 89.06 77 LEU A C 1
ATOM 589 O O . LEU A 1 77 ? 9.041 -0.668 -22.316 1.00 89.06 77 LEU A O 1
ATOM 593 N N . HIS A 1 78 ? 7.038 0.322 -22.513 1.00 86.75 78 HIS A N 1
ATOM 594 C CA . HIS A 1 78 ? 7.292 0.892 -23.833 1.00 86.75 78 HIS A CA 1
ATOM 595 C C . HIS A 1 78 ? 8.002 2.249 -23.713 1.00 86.75 78 HIS A C 1
ATOM 597 O O . HIS A 1 78 ? 7.902 2.927 -22.691 1.00 86.75 78 HIS A O 1
ATOM 603 N N . ALA A 1 79 ? 8.698 2.674 -24.774 1.00 82.06 79 ALA A N 1
ATOM 604 C CA . ALA A 1 79 ? 9.498 3.905 -24.771 1.00 82.06 79 ALA A CA 1
ATOM 605 C C . ALA A 1 79 ? 8.691 5.156 -24.367 1.00 82.06 79 ALA A C 1
ATOM 607 O O . ALA A 1 79 ? 9.183 5.974 -23.597 1.00 82.06 79 ALA A O 1
ATOM 608 N N . GLU A 1 80 ? 7.438 5.260 -24.818 1.00 83.81 80 GLU A N 1
ATOM 609 C CA . GLU A 1 80 ? 6.524 6.358 -24.462 1.00 83.81 80 GLU A CA 1
ATOM 610 C C . GLU A 1 80 ? 6.141 6.356 -22.975 1.00 83.81 80 GLU A C 1
ATOM 612 O O . GLU A 1 80 ? 5.960 7.410 -22.377 1.00 83.81 80 GLU A O 1
ATOM 617 N N . GLN A 1 81 ? 6.054 5.178 -22.353 1.00 82.50 81 GLN A N 1
ATOM 618 C CA . GLN A 1 81 ? 5.731 5.043 -20.930 1.00 82.50 81 GLN A CA 1
ATOM 619 C C . GLN A 1 81 ? 6.950 5.312 -20.034 1.00 82.50 81 GLN A C 1
ATOM 621 O O . GLN A 1 81 ? 6.788 5.611 -18.855 1.00 82.50 81 GLN A O 1
ATOM 626 N N . ALA A 1 82 ? 8.165 5.201 -20.581 1.00 77.50 82 ALA A N 1
ATOM 627 C CA . ALA A 1 82 ? 9.414 5.425 -19.858 1.00 77.50 82 ALA A CA 1
ATOM 628 C C . ALA A 1 82 ? 9.879 6.895 -19.858 1.00 77.50 82 ALA A C 1
ATOM 630 O O . ALA A 1 82 ? 10.782 7.228 -19.094 1.00 77.50 82 ALA A O 1
ATOM 631 N N . SER A 1 83 ? 9.307 7.765 -20.702 1.00 67.50 83 SER A N 1
ATOM 632 C CA . SER A 1 83 ? 9.745 9.164 -20.860 1.00 67.50 83 SER A CA 1
ATOM 633 C C . SER A 1 83 ? 8.872 10.198 -20.129 1.00 67.50 83 SER A C 1
ATOM 635 O O . SER A 1 83 ? 8.909 11.373 -20.502 1.00 67.50 83 SER A O 1
ATOM 637 N N . ALA A 1 84 ? 8.054 9.765 -19.164 1.00 54.75 84 ALA A N 1
ATOM 638 C CA . ALA A 1 84 ? 7.143 10.623 -18.400 1.00 54.75 84 ALA A CA 1
ATOM 639 C C . ALA A 1 84 ? 7.857 11.442 -17.312 1.00 54.75 84 ALA A C 1
ATOM 641 O O . ALA A 1 84 ? 8.765 10.890 -16.649 1.00 54.75 84 ALA A O 1
#

Foldseek 3Di:
DQPVVVVVVVVVLVVCCVDPNVVVNVCVVVVCCVVPVVPDDDCVVVVSVVVVPQDPFDAPDWDPPDPDTDTHDPVSDDPVNVPD

Secondary structure (DSSP, 8-state):
--HHHHHHHHHHHHHHHTSTTGGGGGTHHHHHIIIIIIS--TTHHHHHHHHHTS-----S-EE-SSSS-EE--GGGS-HHHH--